Protein AF-A0A2D9NGF1-F1 (afdb_monomer)

Foldseek 3Di:
DDDPPDDDPCPVVPVVPPPDCPDDDAADALLVLLVVCVVVVLADDPVLSVVSVVDDQVVLDDDDPPPPPRPNPSSDPPPPVPDPDPPDDDQPDPHPSRSRNVVVVVVDDPPDDDDDDPPRGDPD

Mean predicted aligned error: 12.26 Å

Sequence (124 aa):
MASNWDEFDGSDCDLLSLPMCNEYPVLPSEKIVIERLEENGVLIDDNVRDAMLASNRSLALWPLPSGLGIPGLAASALTLPWWKYADERGALLPGHYETVQIMQLLQMENNEKVLLVGPRGNWW

Solvent-accessible surface area (backbone atoms only — not comparable to full-atom values): 8530 Å² total; per-residue (Å²): 136,83,78,92,83,75,83,83,85,54,83,87,56,58,75,84,72,52,78,84,76,89,65,80,94,71,53,52,44,53,67,56,51,53,51,50,34,39,77,69,64,70,46,79,54,66,70,57,50,51,51,55,72,72,49,65,58,60,78,73,48,75,88,66,62,92,90,60,82,58,69,28,47,58,50,37,82,67,77,72,76,84,57,96,45,97,83,60,86,72,78,74,58,73,44,71,66,56,47,50,52,51,54,60,72,61,65,78,58,93,89,66,87,81,86,83,81,80,76,64,64,85,93,120

Secondary structure (DSSP, 8-state):
---S------TT--TTSS----S---PPPHHHHHHHHHHTTS---HHHHHHHHH--GGGGSPPPPTT---TTTTTSS------SSTTS-------HHHHHHHHHHHT--TT---------S---

Structure (mmCIF, N/CA/C/O backbone):
data_AF-A0A2D9NGF1-F1
#
_entry.id   AF-A0A2D9NGF1-F1
#
loop_
_atom_site.group_PDB
_atom_site.id
_atom_site.type_symbol
_atom_site.label_atom_id
_atom_site.label_alt_id
_atom_site.label_comp_id
_atom_site.label_asym_id
_atom_site.label_entity_id
_atom_site.label_seq_id
_atom_site.pdbx_PDB_ins_code
_atom_site.Cartn_x
_atom_site.Cartn_y
_atom_site.Cartn_z
_atom_site.occupancy
_atom_site.B_iso_or_equiv
_atom_site.auth_seq_id
_atom_site.auth_comp_id
_atom_site.auth_asym_id
_atom_site.auth_atom_id
_atom_site.pdbx_PDB_model_num
ATOM 1 N N . MET A 1 1 ? -17.340 1.791 -44.652 1.00 37.38 1 MET A N 1
ATOM 2 C CA . MET A 1 1 ? -17.154 2.740 -43.536 1.00 37.38 1 MET A CA 1
ATOM 3 C C . MET A 1 1 ? -15.750 2.504 -43.013 1.00 37.38 1 MET A C 1
ATOM 5 O O . MET A 1 1 ? -15.534 1.503 -42.346 1.00 37.38 1 MET A O 1
ATOM 9 N N . ALA A 1 2 ? -14.790 3.301 -43.486 1.00 39.34 2 ALA A N 1
ATOM 10 C CA . ALA A 1 2 ? -13.376 3.162 -43.140 1.00 39.34 2 ALA A CA 1
ATOM 11 C C . ALA A 1 2 ? -13.114 3.824 -41.782 1.00 39.34 2 ALA A C 1
ATOM 13 O O . ALA A 1 2 ? -13.726 4.842 -41.457 1.00 39.34 2 ALA A O 1
ATOM 14 N N . SER A 1 3 ? -12.277 3.180 -40.977 1.00 44.91 3 SER A N 1
ATOM 15 C CA . SER A 1 3 ? -11.930 3.585 -39.624 1.00 44.91 3 SER A CA 1
ATOM 16 C C . SER A 1 3 ? -11.116 4.875 -39.629 1.00 44.91 3 SER A C 1
ATOM 18 O O . SER A 1 3 ? -10.122 4.968 -40.337 1.00 44.91 3 SER A O 1
ATOM 20 N N . ASN A 1 4 ? -11.526 5.838 -38.809 1.00 47.94 4 ASN A N 1
ATOM 21 C CA . ASN A 1 4 ? -10.924 7.164 -38.667 1.00 47.94 4 ASN A CA 1
ATOM 22 C C . ASN A 1 4 ? -9.619 7.113 -37.835 1.00 47.94 4 ASN A C 1
ATOM 24 O O . ASN A 1 4 ? -9.516 7.775 -36.806 1.00 47.94 4 ASN A O 1
ATOM 28 N N . TRP A 1 5 ? -8.678 6.249 -38.230 1.00 53.03 5 TRP A N 1
ATOM 29 C CA . TRP A 1 5 ? -7.372 6.035 -37.581 1.00 53.03 5 TRP A CA 1
ATOM 30 C C . TRP A 1 5 ? -6.179 6.464 -38.455 1.00 53.03 5 TRP A C 1
ATOM 32 O O . TRP A 1 5 ? -5.046 6.118 -38.146 1.00 53.03 5 TRP A O 1
ATOM 42 N N . ASP A 1 6 ? -6.426 7.248 -39.500 1.00 49.34 6 ASP A N 1
ATOM 43 C CA . ASP A 1 6 ? -5.411 7.904 -40.332 1.00 49.34 6 ASP A CA 1
ATOM 44 C C . ASP A 1 6 ? -5.659 9.420 -40.145 1.00 49.34 6 ASP A C 1
ATOM 46 O O . ASP A 1 6 ? -6.804 9.850 -40.246 1.00 49.34 6 ASP A O 1
ATOM 50 N N . GLU A 1 7 ? -4.743 10.323 -39.794 1.00 53.75 7 GLU A N 1
ATOM 51 C CA . GLU A 1 7 ? -3.290 10.384 -39.913 1.00 53.75 7 GLU A CA 1
ATOM 52 C C . GLU A 1 7 ? -2.770 11.278 -38.767 1.00 53.75 7 GLU A C 1
ATOM 54 O O . GLU A 1 7 ? -3.211 12.416 -38.605 1.00 53.75 7 GLU A O 1
ATOM 59 N N . PHE A 1 8 ? -1.827 10.789 -37.966 1.00 49.38 8 PHE A N 1
ATOM 60 C CA . PHE A 1 8 ? -0.929 11.656 -37.199 1.00 49.38 8 PHE A CA 1
ATOM 61 C C . PHE A 1 8 ? 0.471 11.274 -37.674 1.00 49.38 8 PHE A C 1
ATOM 63 O O . PHE A 1 8 ? 1.054 10.307 -37.188 1.00 49.38 8 PHE A O 1
ATOM 70 N N . ASP A 1 9 ? 0.960 11.945 -38.717 1.00 56.78 9 ASP A N 1
ATOM 71 C CA . ASP A 1 9 ? 2.221 11.604 -39.397 1.00 56.78 9 ASP A CA 1
ATOM 72 C C . ASP A 1 9 ? 3.473 11.943 -38.564 1.00 56.78 9 ASP A C 1
ATOM 74 O O . ASP A 1 9 ? 4.597 11.637 -38.959 1.00 56.78 9 ASP A O 1
ATOM 78 N N . GLY A 1 10 ? 3.277 12.566 -37.398 1.00 57.19 10 GLY A N 1
ATOM 79 C CA . GLY A 1 10 ? 4.345 12.974 -36.499 1.00 57.19 10 GLY A CA 1
ATOM 80 C C . GLY A 1 10 ? 5.244 14.074 -37.067 1.00 57.19 10 GLY A C 1
ATOM 81 O O . GLY A 1 10 ? 6.259 14.366 -36.438 1.00 57.19 10 GLY A O 1
ATOM 82 N N . SER A 1 11 ? 4.901 14.706 -38.199 1.00 62.03 11 SER A N 1
ATOM 83 C CA . SER A 1 11 ? 5.734 15.729 -38.849 1.00 62.03 11 SER A CA 1
ATOM 84 C C . SER A 1 11 ? 5.884 16.997 -38.010 1.00 62.03 11 SER A C 1
ATOM 86 O O . SER A 1 11 ? 6.895 17.683 -38.118 1.00 62.03 11 SER A O 1
ATOM 88 N N . ASP A 1 12 ? 4.901 17.283 -37.154 1.00 60.12 12 ASP A N 1
ATOM 89 C CA . ASP A 1 12 ? 4.923 18.396 -36.194 1.00 60.12 12 ASP A CA 1
ATOM 90 C C . ASP A 1 12 ? 5.612 18.033 -34.866 1.00 60.12 12 ASP A C 1
ATOM 92 O O . ASP A 1 12 ? 5.763 18.875 -33.979 1.00 60.12 12 ASP A O 1
ATOM 96 N N . CYS A 1 13 ? 6.040 16.779 -34.699 1.00 65.44 13 CYS A N 1
ATOM 97 C CA . CYS A 1 13 ? 6.749 16.328 -33.512 1.00 65.44 13 CYS A CA 1
ATOM 98 C C . CYS A 1 13 ? 8.255 16.418 -33.773 1.00 65.44 13 CYS A C 1
ATOM 100 O O . CYS A 1 13 ? 8.887 15.458 -34.215 1.00 65.44 13 CYS A O 1
ATOM 102 N N . ASP A 1 14 ? 8.841 17.590 -33.518 1.00 72.06 14 ASP A N 1
ATOM 103 C CA . ASP A 1 14 ? 10.292 17.755 -33.577 1.00 72.06 14 ASP A CA 1
ATOM 104 C C . ASP A 1 14 ? 10.941 16.927 -32.455 1.00 72.06 14 ASP A C 1
ATOM 106 O O . ASP A 1 14 ? 11.089 17.376 -31.318 1.00 72.06 14 ASP A O 1
ATOM 110 N N . LEU A 1 15 ? 11.312 15.684 -32.766 1.00 63.72 15 LEU A N 1
ATOM 111 C CA . LEU A 1 15 ? 11.939 14.751 -31.827 1.00 63.72 15 LEU A CA 1
ATOM 112 C C . LEU A 1 15 ? 13.265 15.287 -31.257 1.00 63.72 15 LEU A C 1
ATOM 114 O O . LEU A 1 15 ? 13.701 14.819 -30.207 1.00 63.72 15 LEU A O 1
ATOM 118 N N . LEU A 1 16 ? 13.893 16.270 -31.915 1.00 69.75 16 LEU A N 1
ATOM 119 C CA . LEU A 1 16 ? 15.099 16.951 -31.430 1.00 69.75 16 LEU A CA 1
ATOM 120 C C . LEU A 1 16 ? 14.781 18.058 -30.414 1.00 69.75 16 LEU A C 1
ATOM 122 O O . LEU A 1 16 ? 15.670 18.481 -29.677 1.00 69.75 16 LEU A O 1
ATOM 126 N N . SER A 1 17 ? 13.525 18.504 -30.353 1.00 74.12 17 SER A N 1
ATOM 127 C CA . SER A 1 17 ? 13.013 19.436 -29.342 1.00 74.12 17 SER A CA 1
ATOM 128 C C . SER A 1 17 ? 12.540 18.739 -28.062 1.00 74.12 17 SER A C 1
ATOM 130 O O . SER A 1 17 ? 12.214 19.409 -27.077 1.00 74.12 17 SER A O 1
ATOM 132 N N . LEU A 1 18 ? 12.518 17.398 -28.047 1.00 72.00 18 LEU A N 1
ATOM 133 C CA . LEU A 1 18 ? 12.201 16.648 -26.839 1.00 72.00 18 LEU A CA 1
ATOM 134 C C . LEU A 1 18 ? 13.238 16.965 -25.752 1.00 72.00 18 LEU A C 1
ATOM 136 O O . LEU A 1 18 ? 14.442 16.969 -26.026 1.00 72.00 18 LEU A O 1
ATOM 140 N N . PRO A 1 19 ? 12.802 17.219 -24.507 1.00 72.50 19 PRO A N 1
ATOM 141 C CA . PRO A 1 19 ? 13.729 17.434 -23.413 1.00 72.50 19 PRO A CA 1
ATOM 142 C C . PRO A 1 19 ? 14.643 16.216 -23.283 1.00 72.50 19 PRO A C 1
ATOM 144 O O . PRO A 1 19 ? 14.180 15.074 -23.251 1.00 72.50 19 PRO A O 1
ATOM 147 N N . MET A 1 20 ? 15.949 16.474 -23.198 1.00 70.19 20 MET A N 1
ATOM 148 C CA . MET A 1 20 ? 16.940 15.442 -22.912 1.00 70.19 20 MET A CA 1
ATOM 149 C C . MET A 1 20 ? 16.563 14.767 -21.593 1.00 70.19 20 MET A C 1
ATOM 151 O O . MET A 1 20 ? 16.655 15.365 -20.518 1.00 70.19 20 MET A O 1
ATOM 155 N N . CYS A 1 21 ? 16.082 13.530 -21.687 1.00 62.47 21 CYS A N 1
ATOM 156 C CA . CYS A 1 21 ? 15.692 12.748 -20.528 1.00 62.47 21 CYS A CA 1
ATOM 157 C C . CYS A 1 21 ? 16.973 12.260 -19.840 1.00 62.47 21 CYS A C 1
ATOM 159 O O . CYS A 1 21 ? 17.562 11.255 -20.229 1.00 62.47 21 CYS A O 1
ATOM 161 N N . ASN A 1 22 ? 17.445 13.029 -18.859 1.00 65.81 22 ASN A N 1
ATOM 162 C CA . ASN A 1 22 ? 18.661 12.717 -18.102 1.00 65.81 22 ASN A CA 1
ATOM 163 C C . ASN A 1 22 ? 18.428 11.654 -17.016 1.00 65.81 22 ASN A C 1
ATOM 165 O O . ASN A 1 22 ? 19.385 11.185 -16.403 1.00 65.81 22 ASN A O 1
ATOM 169 N N . GLU A 1 23 ? 17.172 11.277 -16.775 1.00 69.69 23 GLU A N 1
ATOM 170 C CA . GLU A 1 23 ? 16.774 10.339 -15.732 1.00 69.69 23 GLU A CA 1
ATOM 171 C C . GLU A 1 23 ? 15.830 9.284 -16.303 1.00 69.69 23 GLU A C 1
ATOM 173 O O . GLU A 1 23 ? 14.862 9.593 -16.994 1.00 69.69 23 GLU A O 1
ATOM 178 N N . TYR A 1 24 ? 16.110 8.018 -16.003 1.00 69.94 24 TYR A N 1
ATOM 179 C CA . TYR A 1 24 ? 15.228 6.924 -16.387 1.00 69.94 24 TYR A CA 1
ATOM 180 C C . TYR A 1 24 ? 13.985 6.922 -15.489 1.00 69.94 24 TYR A C 1
ATOM 182 O O . TYR A 1 24 ? 14.121 7.095 -14.276 1.00 69.94 24 TYR A O 1
ATOM 190 N N . PRO A 1 25 ? 12.780 6.684 -16.036 1.00 71.12 25 PRO A N 1
ATOM 191 C CA . PRO A 1 25 ? 11.582 6.565 -15.218 1.00 71.12 25 PRO A CA 1
ATOM 192 C C . PRO A 1 25 ? 11.721 5.375 -14.258 1.00 71.12 25 PRO A C 1
ATOM 194 O O . PRO A 1 25 ? 11.967 4.245 -14.682 1.00 71.12 25 PRO A O 1
ATOM 197 N N . VAL A 1 26 ? 11.555 5.632 -12.959 1.00 81.94 26 VAL A N 1
ATOM 198 C CA . VAL A 1 26 ? 11.586 4.611 -11.900 1.00 81.94 26 VAL A CA 1
ATOM 199 C C . VAL A 1 26 ? 10.171 4.396 -11.368 1.00 81.94 26 VAL A C 1
ATOM 201 O O . VAL A 1 26 ? 9.357 5.322 -11.342 1.00 81.94 26 VAL A O 1
ATOM 204 N N . LEU A 1 27 ? 9.864 3.171 -10.934 1.00 85.69 27 LEU A N 1
ATOM 205 C CA . LEU A 1 27 ? 8.607 2.903 -10.241 1.00 85.69 27 LEU A CA 1
ATOM 206 C C . LEU A 1 27 ? 8.546 3.700 -8.930 1.00 85.69 27 LEU A C 1
ATOM 208 O O . LEU A 1 27 ? 9.572 3.881 -8.268 1.00 85.69 27 LEU A O 1
ATOM 212 N N . PRO A 1 28 ? 7.353 4.179 -8.539 1.00 87.31 28 PRO A N 1
ATOM 213 C CA . PRO A 1 28 ? 7.206 4.950 -7.317 1.00 87.31 28 PRO A CA 1
ATOM 214 C C . PRO A 1 28 ? 7.570 4.103 -6.095 1.00 87.31 28 PRO A C 1
ATOM 216 O O . PRO A 1 28 ? 7.382 2.886 -6.078 1.00 87.31 28 PRO A O 1
ATOM 219 N N . SER A 1 29 ? 8.071 4.760 -5.051 1.00 87.75 29 SER A N 1
ATOM 220 C CA . SER A 1 29 ? 8.223 4.134 -3.740 1.00 87.75 29 SER A CA 1
ATOM 221 C C . SER A 1 29 ? 6.859 3.930 -3.074 1.00 87.75 29 SER A C 1
ATOM 223 O O . SER A 1 29 ? 5.876 4.576 -3.435 1.00 87.75 29 SER A O 1
ATOM 225 N N . GLU A 1 30 ? 6.804 3.057 -2.067 1.00 88.12 30 GLU A N 1
ATOM 226 C CA . GLU A 1 30 ? 5.587 2.793 -1.282 1.00 88.12 30 GLU A CA 1
ATOM 227 C C . GLU A 1 30 ? 5.039 4.079 -0.653 1.00 88.12 30 GLU A C 1
ATOM 229 O O . GLU A 1 30 ? 3.854 4.374 -0.780 1.00 88.12 30 GLU A O 1
ATOM 234 N N . LYS A 1 31 ? 5.933 4.919 -0.119 1.00 91.38 31 LYS A N 1
ATOM 235 C CA . LYS A 1 31 ? 5.602 6.256 0.380 1.00 91.38 31 LYS A CA 1
ATOM 236 C C . LYS A 1 31 ? 4.895 7.114 -0.676 1.00 91.38 31 LYS A C 1
ATOM 238 O O . LYS A 1 31 ? 3.817 7.620 -0.402 1.00 91.38 31 LYS A O 1
ATOM 243 N N . ILE A 1 32 ? 5.456 7.216 -1.885 1.00 92.25 32 ILE A N 1
ATOM 244 C CA . ILE A 1 32 ? 4.862 8.011 -2.975 1.00 92.25 32 ILE A CA 1
ATOM 245 C C . ILE A 1 32 ? 3.486 7.460 -3.370 1.00 92.25 32 ILE A C 1
ATOM 247 O O . ILE A 1 32 ? 2.579 8.222 -3.693 1.00 92.25 32 ILE A O 1
ATOM 251 N N . VAL A 1 33 ? 3.316 6.135 -3.382 1.00 91.56 33 VAL A N 1
ATOM 252 C CA . VAL A 1 33 ? 2.019 5.517 -3.687 1.00 91.56 33 VAL A CA 1
ATOM 253 C C . VAL A 1 33 ? 0.983 5.881 -2.624 1.00 91.56 33 VAL A C 1
ATOM 255 O O . VAL A 1 33 ? -0.126 6.262 -2.985 1.00 91.56 33 VAL A O 1
ATOM 258 N N . ILE A 1 34 ? 1.339 5.805 -1.342 1.00 93.31 34 ILE A N 1
ATOM 259 C CA . ILE A 1 34 ? 0.444 6.141 -0.227 1.00 93.31 34 ILE A CA 1
ATOM 260 C C . ILE A 1 34 ? 0.088 7.633 -0.237 1.00 93.31 34 ILE A C 1
ATOM 262 O O . ILE A 1 34 ? -1.093 7.960 -0.168 1.00 93.31 34 ILE A O 1
ATOM 266 N N . GLU A 1 35 ? 1.074 8.518 -0.420 1.00 94.44 35 GLU A N 1
ATOM 267 C CA . GLU A 1 35 ? 0.864 9.971 -0.548 1.00 94.44 35 GLU A CA 1
ATOM 268 C C . GLU A 1 35 ? -0.116 10.287 -1.683 1.00 94.44 35 GLU A C 1
ATOM 270 O O . GLU A 1 35 ? -1.072 11.031 -1.498 1.00 94.44 35 GLU A O 1
ATOM 275 N N . ARG A 1 36 ? 0.032 9.640 -2.844 1.00 94.44 36 ARG A N 1
ATOM 276 C CA . ARG A 1 36 ? -0.911 9.813 -3.957 1.00 94.44 36 ARG A CA 1
ATOM 277 C C . ARG A 1 36 ? -2.317 9.325 -3.620 1.00 94.44 36 ARG A C 1
ATOM 279 O O . ARG A 1 36 ? -3.282 9.911 -4.102 1.00 94.44 36 ARG A O 1
ATOM 286 N N . LEU A 1 37 ? -2.472 8.244 -2.857 1.00 94.56 37 LEU A N 1
ATOM 287 C CA . LEU A 1 37 ? -3.802 7.777 -2.447 1.00 94.56 37 LEU A CA 1
ATOM 288 C C . LEU A 1 37 ? -4.478 8.788 -1.512 1.00 94.56 37 LEU A C 1
ATOM 290 O O . LEU A 1 37 ? -5.684 8.999 -1.634 1.00 94.56 37 LEU A O 1
ATOM 294 N N . GLU A 1 38 ? -3.710 9.426 -0.632 1.00 95.88 38 GLU A N 1
ATOM 295 C CA . GLU A 1 38 ? -4.178 10.505 0.246 1.00 95.88 38 GLU A CA 1
ATOM 296 C C . GLU A 1 38 ? -4.560 11.753 -0.565 1.00 95.88 38 GLU A C 1
ATOM 298 O O . GLU A 1 38 ? -5.693 12.224 -0.482 1.00 95.88 38 GLU A O 1
ATOM 303 N N . GLU A 1 39 ? -3.676 12.222 -1.450 1.00 96.19 39 GLU A N 1
ATOM 304 C CA . GLU A 1 39 ? -3.908 13.387 -2.321 1.00 96.19 39 GLU A CA 1
ATOM 305 C C . GLU A 1 39 ? -5.146 13.237 -3.218 1.00 96.19 39 GLU A C 1
ATOM 307 O O . GLU A 1 39 ? -5.850 14.211 -3.484 1.00 96.19 39 GLU A O 1
ATOM 312 N N . ASN A 1 40 ? -5.435 12.017 -3.682 1.00 95.25 40 ASN A N 1
ATOM 313 C CA . ASN A 1 40 ? -6.609 11.725 -4.511 1.00 95.25 40 ASN A CA 1
ATOM 314 C C . ASN A 1 40 ? -7.889 11.460 -3.694 1.00 95.25 40 ASN A C 1
ATOM 316 O O . ASN A 1 40 ? -8.922 11.127 -4.277 1.00 95.25 40 ASN A O 1
ATOM 320 N N . GLY A 1 41 ? -7.842 11.572 -2.363 1.00 94.44 41 GLY A N 1
ATOM 321 C CA . GLY A 1 41 ? -8.987 11.337 -1.478 1.00 94.44 41 GLY A CA 1
ATOM 322 C C . GLY A 1 41 ? -9.424 9.872 -1.389 1.00 94.44 41 GLY A C 1
ATOM 323 O O . GLY A 1 41 ? -10.540 9.585 -0.963 1.00 94.44 41 GLY A O 1
ATOM 324 N N . VAL A 1 42 ? -8.570 8.936 -1.811 1.00 94.62 42 VAL A N 1
ATOM 325 C CA . VAL A 1 42 ? -8.814 7.489 -1.702 1.00 94.62 42 VAL A CA 1
ATOM 326 C C . VAL A 1 42 ? -8.505 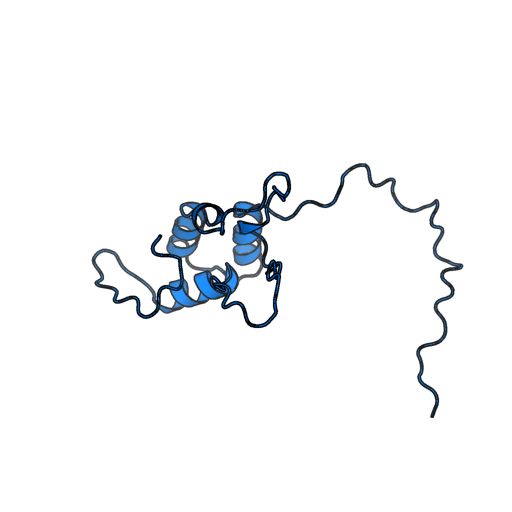7.001 -0.287 1.00 94.62 42 VAL A C 1
ATOM 328 O O . VAL A 1 42 ? -9.228 6.159 0.252 1.00 94.62 42 VAL A O 1
ATOM 331 N N . LEU A 1 43 ? -7.427 7.528 0.293 1.00 95.44 43 LEU A N 1
ATOM 332 C CA . LEU A 1 43 ? -7.001 7.309 1.669 1.00 95.44 43 LEU A CA 1
ATOM 333 C C . LEU A 1 43 ? -7.360 8.549 2.497 1.00 95.44 43 LEU A C 1
ATOM 335 O O . LEU A 1 43 ? -6.897 9.644 2.206 1.00 95.44 43 LEU A O 1
ATOM 339 N N . ILE A 1 44 ? -8.219 8.366 3.490 1.00 95.38 44 ILE A N 1
ATOM 340 C CA . ILE A 1 44 ? -8.818 9.418 4.317 1.0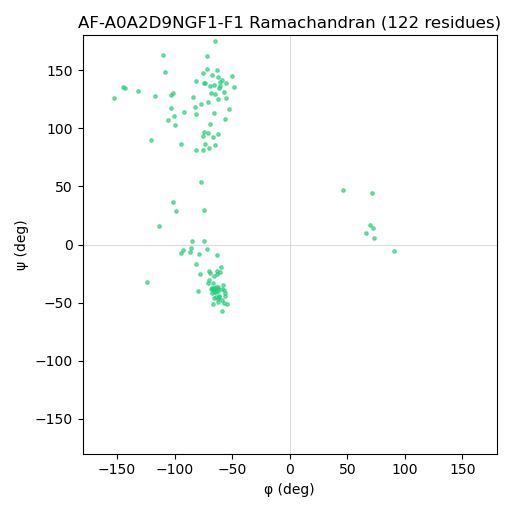0 95.38 44 ILE A CA 1
ATOM 341 C C . ILE A 1 44 ? -8.537 9.153 5.803 1.00 95.38 44 ILE A C 1
ATOM 343 O O . ILE A 1 44 ? -8.410 10.092 6.580 1.00 95.38 44 ILE A O 1
ATOM 347 N N . ASP A 1 45 ? -8.455 7.884 6.210 1.00 94.44 45 ASP A N 1
ATOM 348 C CA . ASP A 1 45 ? -8.223 7.512 7.607 1.00 94.44 45 ASP A CA 1
ATOM 349 C C . ASP A 1 45 ? -6.727 7.575 7.964 1.00 94.44 45 ASP A C 1
ATOM 351 O O . ASP A 1 45 ? -5.912 6.823 7.418 1.00 94.44 45 ASP A O 1
ATOM 355 N N . ASP A 1 46 ? -6.382 8.449 8.915 1.00 93.62 46 ASP A N 1
ATOM 356 C CA . ASP A 1 46 ? -5.016 8.646 9.412 1.00 93.62 46 ASP A CA 1
ATOM 357 C C . ASP A 1 46 ? -4.401 7.365 9.998 1.00 93.62 46 ASP A C 1
ATOM 359 O O . ASP A 1 46 ? -3.222 7.089 9.774 1.00 93.62 46 ASP A O 1
ATOM 363 N N . ASN A 1 47 ? -5.184 6.544 10.706 1.00 92.50 47 ASN A N 1
ATOM 364 C CA . ASN A 1 47 ? -4.689 5.295 11.288 1.00 92.50 47 ASN A CA 1
ATOM 365 C C . ASN A 1 47 ? -4.361 4.283 10.191 1.00 92.50 47 ASN A C 1
ATOM 367 O O . ASN A 1 47 ? -3.363 3.564 10.279 1.00 92.50 47 ASN A O 1
ATOM 371 N N . VAL A 1 48 ? -5.184 4.233 9.138 1.00 93.12 48 VAL A N 1
ATOM 372 C CA . VAL A 1 48 ? -4.909 3.387 7.971 1.00 93.12 48 VAL A CA 1
ATOM 373 C C . VAL A 1 48 ? -3.680 3.902 7.229 1.00 93.12 48 VAL A C 1
ATOM 375 O O . VAL A 1 48 ? -2.828 3.093 6.865 1.00 93.12 48 VAL A O 1
ATOM 378 N N . ARG A 1 49 ? -3.522 5.220 7.052 1.00 94.31 49 ARG A N 1
ATOM 379 C CA . ARG A 1 49 ? -2.318 5.806 6.439 1.00 94.31 49 ARG A CA 1
ATOM 380 C C . ARG A 1 49 ? -1.065 5.408 7.206 1.00 94.31 49 ARG A C 1
ATOM 382 O O . ARG A 1 49 ? -0.111 4.914 6.604 1.00 94.31 49 ARG A O 1
ATOM 389 N N . ASP A 1 50 ? -1.078 5.582 8.519 1.00 93.50 50 ASP A N 1
ATOM 390 C CA . ASP A 1 50 ? 0.075 5.301 9.366 1.00 93.50 50 ASP A CA 1
ATOM 391 C C . ASP A 1 50 ? 0.406 3.801 9.374 1.00 93.50 50 ASP A C 1
ATOM 393 O O . ASP A 1 50 ? 1.576 3.424 9.273 1.00 93.50 50 ASP A O 1
ATOM 397 N N . ALA A 1 51 ? -0.608 2.929 9.387 1.00 91.12 51 ALA A N 1
ATOM 398 C CA . ALA A 1 51 ? -0.422 1.485 9.256 1.00 91.12 51 ALA A CA 1
ATOM 399 C C . ALA A 1 51 ? 0.172 1.089 7.893 1.00 91.12 51 ALA A C 1
ATOM 401 O O . ALA A 1 51 ? 1.060 0.237 7.832 1.00 91.12 51 ALA A O 1
ATOM 402 N N . MET A 1 52 ? -0.276 1.721 6.805 1.00 89.75 52 MET A N 1
ATOM 403 C CA . MET A 1 52 ? 0.266 1.487 5.464 1.00 89.75 52 MET A CA 1
ATOM 404 C C . MET A 1 52 ? 1.723 1.947 5.360 1.00 89.75 52 MET A C 1
ATOM 406 O O . MET A 1 52 ? 2.529 1.229 4.784 1.00 89.75 52 MET A O 1
ATOM 410 N N . LEU A 1 53 ? 2.088 3.092 5.947 1.00 91.44 53 LEU A N 1
ATOM 411 C CA . LEU A 1 53 ? 3.472 3.592 5.960 1.00 91.44 53 LEU A CA 1
ATOM 412 C C . LEU A 1 53 ? 4.401 2.755 6.850 1.00 91.44 53 LEU A C 1
ATOM 414 O O . LEU A 1 53 ? 5.600 2.667 6.580 1.00 91.44 53 LEU A O 1
ATOM 418 N N . ALA A 1 54 ? 3.868 2.162 7.919 1.00 89.75 54 ALA A N 1
ATOM 419 C CA . ALA A 1 54 ? 4.617 1.278 8.808 1.00 89.75 54 ALA A CA 1
ATOM 420 C C . ALA A 1 54 ? 4.814 -0.133 8.224 1.00 89.75 54 ALA A C 1
ATOM 422 O O . ALA A 1 54 ? 5.760 -0.834 8.593 1.00 89.75 54 ALA A O 1
ATOM 423 N N . SER A 1 55 ? 3.930 -0.559 7.323 1.00 84.06 55 SER A N 1
ATOM 424 C CA . SER A 1 55 ? 4.015 -1.840 6.632 1.00 84.06 55 SER A CA 1
ATOM 425 C C . SER A 1 55 ? 4.928 -1.721 5.414 1.00 84.06 55 SER A C 1
ATOM 427 O O . SER A 1 55 ? 4.724 -0.868 4.565 1.00 84.06 55 SER A O 1
ATOM 429 N N . ASN A 1 56 ? 5.931 -2.594 5.303 1.00 80.62 56 ASN A N 1
ATOM 430 C CA . ASN A 1 56 ? 6.762 -2.676 4.103 1.00 80.62 56 ASN A CA 1
ATOM 431 C C . ASN A 1 56 ? 6.287 -3.839 3.237 1.00 80.62 56 ASN A C 1
ATOM 433 O O . ASN A 1 56 ? 6.612 -5.004 3.506 1.00 80.62 56 ASN A O 1
ATOM 437 N N . ARG A 1 57 ? 5.561 -3.540 2.160 1.00 77.69 57 ARG A N 1
ATOM 438 C CA . ARG A 1 57 ? 5.046 -4.563 1.242 1.00 77.69 57 ARG A CA 1
ATOM 439 C C . ARG A 1 57 ? 6.143 -5.350 0.530 1.00 77.69 57 ARG A C 1
ATOM 441 O O . ARG A 1 57 ? 5.905 -6.484 0.117 1.00 77.69 57 ARG A O 1
ATOM 448 N N . SER A 1 58 ? 7.355 -4.810 0.415 1.00 75.00 58 SER A N 1
ATOM 449 C CA . SER A 1 58 ? 8.485 -5.512 -0.213 1.00 75.00 58 SER A CA 1
ATOM 450 C C . SER A 1 58 ? 8.847 -6.810 0.505 1.00 75.00 58 SER A C 1
ATOM 452 O O . SER A 1 58 ? 9.384 -7.714 -0.127 1.00 75.00 58 SER A O 1
ATOM 454 N N . LEU A 1 59 ? 8.507 -6.938 1.792 1.00 75.50 59 LEU A N 1
ATOM 455 C CA . LEU A 1 59 ? 8.680 -8.176 2.559 1.00 75.50 59 LEU A CA 1
ATOM 456 C C . LEU A 1 59 ? 7.729 -9.295 2.115 1.00 75.50 59 LEU A C 1
ATOM 458 O O . LEU A 1 59 ? 8.032 -10.467 2.311 1.00 75.50 59 LEU A O 1
ATOM 462 N N . ALA A 1 60 ? 6.587 -8.941 1.524 1.00 72.00 60 ALA A N 1
ATOM 463 C CA . ALA A 1 60 ? 5.609 -9.889 1.000 1.00 72.00 60 ALA A CA 1
ATOM 464 C C . ALA A 1 60 ? 5.831 -10.208 -0.490 1.00 72.00 60 ALA A C 1
ATOM 466 O O . ALA A 1 60 ? 5.130 -11.054 -1.050 1.00 72.00 60 ALA A O 1
ATOM 467 N N . LEU A 1 61 ? 6.783 -9.536 -1.150 1.00 72.19 61 LEU A N 1
ATOM 468 C CA . LEU A 1 61 ? 7.105 -9.797 -2.547 1.00 72.19 61 LEU A CA 1
ATOM 469 C C . LEU A 1 61 ? 7.767 -11.174 -2.682 1.00 72.19 61 LEU A C 1
ATOM 471 O O . LEU A 1 61 ? 8.656 -11.532 -1.912 1.00 72.19 61 LEU A O 1
ATOM 475 N N . TRP A 1 62 ? 7.357 -11.937 -3.696 1.00 70.06 62 TRP A N 1
ATOM 476 C CA . TRP A 1 62 ? 8.027 -13.191 -4.027 1.00 70.06 62 TRP A CA 1
ATOM 477 C C . TRP A 1 62 ? 9.510 -12.938 -4.358 1.00 70.06 62 TRP A C 1
ATOM 479 O O . TRP A 1 62 ? 9.803 -11.938 -5.025 1.00 70.06 62 TRP A O 1
ATOM 489 N N . PRO A 1 63 ? 10.445 -13.820 -3.949 1.00 71.81 63 PRO A N 1
ATOM 490 C CA . PRO A 1 63 ? 11.855 -13.674 -4.285 1.00 71.81 63 PRO A CA 1
ATOM 491 C C . PRO A 1 63 ? 12.043 -13.502 -5.793 1.00 71.81 63 PRO A C 1
ATOM 493 O O . PRO A 1 63 ? 11.709 -14.385 -6.587 1.00 71.81 63 PRO A O 1
ATOM 496 N N . LEU A 1 64 ? 12.563 -12.344 -6.194 1.00 71.06 64 LEU A N 1
ATOM 497 C CA . LEU A 1 64 ? 12.842 -12.072 -7.597 1.00 71.06 64 LEU A CA 1
ATOM 498 C C . LEU A 1 64 ? 14.102 -12.835 -8.035 1.00 71.06 64 LEU A C 1
ATOM 500 O O . LEU A 1 64 ? 15.033 -12.990 -7.238 1.00 71.06 64 LEU A O 1
ATOM 504 N N . PRO A 1 65 ? 14.177 -13.276 -9.304 1.00 71.31 65 PRO A N 1
ATOM 505 C CA . PRO A 1 65 ? 15.408 -13.795 -9.882 1.00 71.31 65 PRO A CA 1
ATOM 506 C C . PRO A 1 65 ? 16.597 -12.849 -9.667 1.00 71.31 65 PRO A C 1
ATOM 508 O O . PRO A 1 65 ? 16.465 -11.622 -9.714 1.00 71.31 65 PRO A O 1
ATOM 511 N N . SER A 1 66 ? 17.785 -13.421 -9.473 1.00 63.16 66 SER A N 1
ATOM 512 C CA . SER A 1 66 ? 19.023 -12.655 -9.310 1.00 63.16 66 SER A CA 1
ATOM 513 C C . SER A 1 66 ? 19.249 -11.710 -10.496 1.00 63.16 66 SER A C 1
ATOM 515 O O . SER A 1 66 ? 19.261 -12.156 -11.642 1.00 63.16 66 SER A O 1
ATOM 517 N N . GLY A 1 67 ? 19.453 -10.420 -10.218 1.00 67.06 67 GLY A N 1
ATOM 518 C CA . GLY A 1 67 ? 19.656 -9.385 -11.242 1.00 67.06 67 GLY A CA 1
ATOM 519 C C . GLY A 1 67 ? 18.376 -8.696 -11.729 1.00 67.06 67 GLY A C 1
ATOM 520 O O . GLY A 1 67 ? 18.469 -7.708 -12.448 1.00 67.06 67 GLY A O 1
ATOM 521 N N . LEU A 1 68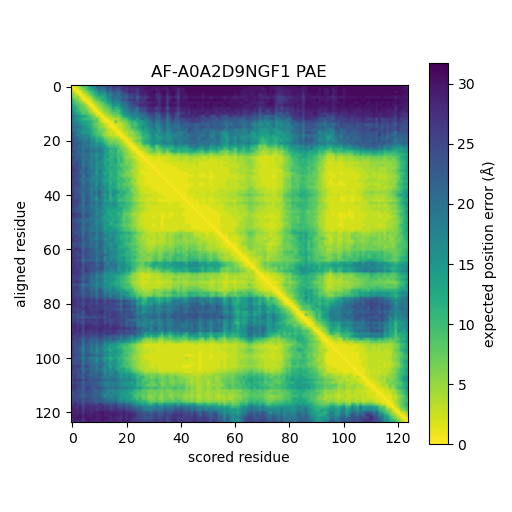 ? 17.196 -9.148 -11.293 1.00 71.00 68 LEU A N 1
ATOM 522 C CA . LEU A 1 68 ? 15.892 -8.555 -11.618 1.00 71.00 68 LEU A CA 1
ATOM 523 C C . LEU A 1 68 ? 15.366 -7.645 -10.497 1.00 71.00 68 LEU A C 1
ATOM 525 O O . LEU A 1 68 ? 14.162 -7.521 -10.288 1.00 71.00 68 LEU A O 1
ATOM 529 N N . GLY A 1 69 ? 16.270 -7.038 -9.727 1.00 71.19 69 GLY A N 1
ATOM 530 C CA . GLY A 1 69 ? 15.913 -6.099 -8.667 1.00 71.19 69 GLY A CA 1
ATOM 531 C C . GLY A 1 69 ? 15.382 -4.803 -9.266 1.00 71.19 69 GLY A C 1
ATOM 532 O O . GLY A 1 69 ? 16.145 -3.859 -9.433 1.00 71.19 69 GLY A O 1
ATOM 533 N N . ILE A 1 70 ? 14.095 -4.768 -9.615 1.00 77.62 70 ILE A N 1
ATOM 534 C CA . ILE A 1 70 ? 13.421 -3.566 -10.110 1.00 77.62 70 ILE A CA 1
ATOM 535 C C . ILE A 1 70 ? 13.036 -2.711 -8.889 1.00 77.62 70 ILE A C 1
ATOM 537 O O . ILE A 1 70 ? 12.184 -3.135 -8.098 1.00 77.62 70 ILE A O 1
ATOM 541 N N . PRO A 1 71 ? 13.641 -1.523 -8.696 1.00 78.88 71 PRO A N 1
ATOM 542 C CA . PRO A 1 71 ? 13.297 -0.648 -7.579 1.00 78.88 71 PRO A CA 1
ATOM 543 C C . PRO A 1 71 ? 11.823 -0.245 -7.644 1.00 78.88 71 PRO A C 1
ATOM 545 O O . PRO A 1 71 ? 11.301 0.005 -8.726 1.00 78.88 71 PRO A O 1
ATOM 548 N N . GLY A 1 72 ? 11.147 -0.197 -6.494 1.00 79.25 72 GLY A N 1
ATOM 549 C CA . GLY A 1 72 ? 9.733 0.191 -6.417 1.00 79.25 72 GLY A CA 1
ATOM 550 C C . GLY A 1 72 ? 8.744 -0.857 -6.945 1.00 79.25 72 GLY A C 1
ATOM 551 O O . GLY A 1 72 ? 7.544 -0.597 -6.969 1.00 79.25 72 GLY A O 1
ATOM 552 N N . LEU A 1 73 ? 9.195 -2.060 -7.327 1.00 79.81 73 LEU A N 1
ATOM 553 C CA . LEU A 1 73 ? 8.301 -3.089 -7.868 1.00 79.81 73 LEU A CA 1
ATOM 554 C C . LEU A 1 73 ? 7.217 -3.521 -6.876 1.00 79.81 73 LEU A C 1
ATOM 556 O O . LEU A 1 73 ? 6.054 -3.610 -7.252 1.00 79.81 73 LEU A O 1
ATOM 560 N N . ALA A 1 74 ? 7.576 -3.738 -5.608 1.00 76.38 74 ALA A N 1
ATOM 561 C CA . ALA A 1 74 ? 6.608 -4.116 -4.578 1.00 76.38 74 ALA A CA 1
ATOM 562 C C . ALA A 1 74 ? 5.539 -3.036 -4.343 1.00 76.38 74 ALA A C 1
ATOM 564 O O . ALA A 1 74 ? 4.377 -3.361 -4.102 1.00 76.38 74 ALA A O 1
ATOM 565 N N . ALA A 1 75 ? 5.945 -1.766 -4.433 1.00 78.31 75 ALA A N 1
ATOM 566 C CA . ALA A 1 75 ? 5.074 -0.605 -4.301 1.00 78.31 75 ALA A CA 1
ATOM 567 C C . ALA A 1 75 ? 4.145 -0.442 -5.515 1.00 78.31 75 ALA A C 1
ATOM 569 O O . ALA A 1 75 ? 3.006 0.015 -5.398 1.00 78.31 75 ALA A O 1
ATOM 570 N N . SER A 1 76 ? 4.630 -0.822 -6.696 1.00 73.44 76 SER A N 1
ATOM 571 C CA . SER A 1 76 ? 3.894 -0.665 -7.938 1.00 73.44 76 SER A CA 1
ATOM 572 C C . SER A 1 76 ? 2.655 -1.563 -7.995 1.00 73.44 76 SER A C 1
ATOM 574 O O . SER A 1 76 ? 2.652 -2.703 -7.536 1.00 73.44 76 SER A O 1
ATOM 576 N N . ALA A 1 77 ? 1.602 -1.060 -8.640 1.00 63.97 77 ALA A N 1
ATOM 577 C CA . ALA A 1 77 ? 0.455 -1.871 -9.044 1.00 63.97 77 ALA A CA 1
ATOM 578 C C . ALA A 1 77 ? 0.772 -2.776 -10.251 1.00 63.97 77 ALA A C 1
ATOM 580 O O . ALA A 1 77 ? -0.116 -3.458 -10.760 1.00 63.97 77 ALA A O 1
ATOM 581 N N . LEU A 1 78 ? 2.023 -2.774 -10.737 1.00 60.97 78 LEU A N 1
ATOM 582 C CA . LEU A 1 78 ? 2.446 -3.660 -11.807 1.00 60.97 78 LEU A CA 1
ATOM 583 C C . LEU A 1 78 ? 2.515 -5.076 -11.247 1.00 60.97 78 LEU A C 1
ATOM 585 O O . LEU A 1 78 ? 3.512 -5.512 -10.673 1.00 60.97 78 LEU A O 1
ATOM 589 N N . THR A 1 79 ? 1.440 -5.819 -11.463 1.00 54.56 79 THR A N 1
ATOM 590 C CA . THR A 1 79 ? 1.476 -7.273 -11.464 1.00 54.56 79 THR A CA 1
ATOM 591 C C . THR A 1 79 ? 2.351 -7.686 -12.639 1.00 54.56 79 THR A C 1
ATOM 593 O O . THR A 1 79 ? 1.845 -7.888 -13.738 1.00 54.56 79 THR A O 1
ATOM 596 N N . LEU A 1 80 ? 3.672 -7.746 -12.461 1.00 51.84 80 LEU A N 1
ATOM 597 C CA . LEU A 1 80 ? 4.508 -8.414 -13.449 1.00 51.84 80 LEU A CA 1
ATOM 598 C C . LEU A 1 80 ? 4.123 -9.896 -13.398 1.00 51.84 80 LEU A C 1
ATOM 600 O O . LEU A 1 80 ? 4.348 -10.533 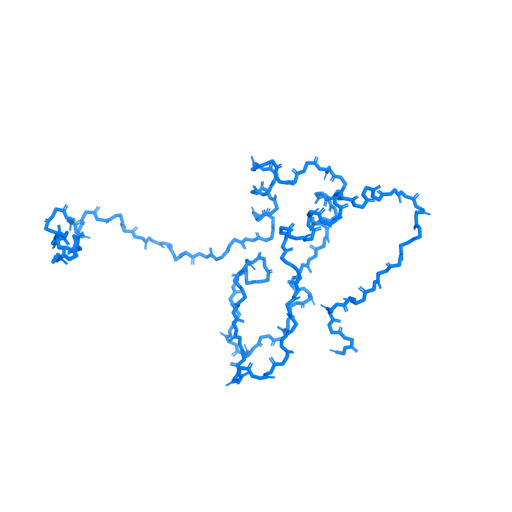-12.363 1.00 51.84 80 LEU A O 1
ATOM 604 N N . PRO A 1 81 ? 3.515 -10.454 -14.460 1.00 50.78 81 PRO A N 1
ATOM 605 C CA . PRO A 1 81 ? 3.204 -11.865 -14.494 1.00 50.78 81 PRO A CA 1
ATOM 606 C C . PRO A 1 81 ? 4.526 -12.580 -14.759 1.00 50.78 81 PRO A C 1
ATOM 608 O O . PRO A 1 81 ? 4.841 -12.931 -15.889 1.00 50.78 81 PRO A O 1
ATOM 611 N N . TRP A 1 82 ? 5.339 -12.792 -13.726 1.00 53.28 82 TRP A N 1
ATOM 612 C CA . TRP A 1 82 ? 6.537 -13.634 -13.825 1.00 53.28 82 TRP A CA 1
ATOM 613 C C . TRP A 1 82 ? 6.182 -15.123 -13.865 1.00 53.28 82 TRP A C 1
ATOM 615 O O . TRP A 1 82 ? 6.953 -15.973 -13.428 1.00 53.28 82 TRP A O 1
ATOM 625 N N . TRP A 1 83 ? 5.013 -15.454 -14.405 1.00 53.09 83 TRP A N 1
ATOM 626 C CA . TRP A 1 83 ? 4.653 -16.825 -14.676 1.00 53.09 83 TRP A CA 1
ATOM 627 C C . TRP A 1 83 ? 5.378 -17.272 -15.924 1.00 53.09 83 TRP A C 1
ATOM 629 O O . TRP A 1 83 ? 5.196 -16.727 -17.013 1.00 53.09 83 TRP A O 1
ATOM 639 N N . LYS A 1 84 ? 6.179 -18.317 -15.766 1.00 47.97 84 LYS A N 1
ATOM 640 C CA . LYS A 1 84 ? 6.701 -19.052 -16.912 1.00 47.97 84 LYS A CA 1
ATOM 641 C C . LYS A 1 84 ? 5.552 -19.698 -17.705 1.00 47.97 84 LYS A C 1
ATOM 643 O O . LYS A 1 84 ? 5.700 -19.905 -18.908 1.00 47.97 84 LYS A O 1
ATOM 648 N N . TYR A 1 85 ? 4.415 -19.963 -17.049 1.00 50.88 85 TYR A N 1
ATOM 649 C CA . TYR A 1 85 ? 3.232 -20.596 -17.629 1.00 50.88 85 TYR A CA 1
ATOM 650 C C . TYR A 1 85 ? 1.923 -20.029 -17.043 1.00 50.88 85 TYR A C 1
ATOM 652 O O . TYR A 1 85 ? 1.797 -19.862 -15.836 1.00 50.88 85 TYR A O 1
ATOM 660 N N . ALA A 1 86 ? 0.933 -19.738 -17.895 1.00 50.00 86 ALA A N 1
ATOM 661 C CA . ALA A 1 86 ? -0.336 -19.087 -17.522 1.00 50.00 86 ALA A CA 1
ATOM 662 C C . ALA A 1 86 ? -1.231 -19.886 -16.543 1.00 50.00 86 ALA A C 1
ATOM 664 O O . ALA A 1 86 ? -2.242 -19.375 -16.066 1.00 50.00 86 ALA A O 1
ATOM 665 N N . ASP A 1 87 ? -0.885 -21.139 -16.269 1.00 56.72 87 ASP A N 1
ATOM 666 C CA . ASP A 1 87 ? -1.534 -22.057 -15.333 1.00 56.72 87 ASP A CA 1
ATOM 667 C C . ASP A 1 87 ? -0.895 -22.060 -13.930 1.00 56.72 87 ASP A C 1
ATOM 669 O O . ASP A 1 87 ? -1.457 -22.645 -12.996 1.00 56.72 87 ASP A O 1
ATOM 673 N N . GLU A 1 88 ? 0.234 -21.372 -13.735 1.00 54.38 88 GLU A N 1
ATOM 674 C CA . GLU A 1 88 ? 0.834 -21.193 -12.415 1.00 54.38 88 GLU A CA 1
ATOM 675 C C . GLU A 1 88 ? -0.004 -20.231 -11.559 1.00 54.38 88 GLU A C 1
ATOM 677 O O . GLU A 1 88 ? -0.267 -19.078 -11.904 1.00 54.38 88 GLU A O 1
ATOM 682 N N . ARG A 1 89 ? -0.436 -20.715 -10.390 1.00 50.31 89 ARG A N 1
ATOM 683 C CA . ARG A 1 89 ? -1.230 -19.939 -9.429 1.00 50.31 89 ARG A CA 1
ATOM 684 C C . ARG A 1 89 ? -0.338 -18.913 -8.726 1.00 50.31 89 ARG A C 1
ATOM 686 O O . ARG A 1 89 ? 0.187 -19.185 -7.651 1.00 50.31 89 ARG A O 1
ATOM 693 N N . GLY A 1 90 ? -0.162 -17.733 -9.313 1.00 48.91 90 GLY A N 1
ATOM 694 C CA . GLY A 1 90 ? 0.500 -16.617 -8.634 1.00 48.91 90 GLY A CA 1
ATOM 695 C C . GLY A 1 90 ? -0.372 -15.988 -7.558 1.00 48.91 90 GLY A C 1
ATOM 696 O O . GLY A 1 90 ? -1.573 -15.782 -7.740 1.00 48.91 90 GLY A O 1
ATOM 697 N N . ALA A 1 91 ? 0.252 -15.651 -6.433 1.00 48.34 91 ALA A N 1
ATOM 698 C CA . ALA A 1 91 ? -0.370 -14.857 -5.390 1.00 48.34 91 ALA A CA 1
ATOM 699 C C . ALA A 1 91 ? -0.559 -13.415 -5.888 1.00 48.34 91 ALA A C 1
ATOM 701 O O . ALA A 1 91 ? 0.387 -12.633 -5.944 1.00 48.34 91 ALA A O 1
ATOM 702 N N . LEU A 1 92 ? -1.792 -13.057 -6.247 1.00 53.38 92 LEU A N 1
ATOM 703 C CA . LEU A 1 92 ? -2.197 -11.659 -6.333 1.00 53.38 92 LEU A CA 1
ATOM 704 C C . LEU A 1 92 ? -2.370 -11.156 -4.897 1.00 53.38 92 LEU A C 1
ATOM 706 O O . LEU A 1 92 ? -3.397 -11.409 -4.267 1.00 53.38 92 LEU A O 1
ATOM 710 N N . LEU A 1 93 ? -1.347 -10.495 -4.357 1.00 56.31 93 LEU A N 1
ATOM 711 C CA . LEU A 1 93 ? -1.532 -9.666 -3.170 1.00 56.31 93 LEU A CA 1
ATOM 712 C C . LEU A 1 93 ? -2.467 -8.510 -3.563 1.00 56.31 93 LEU A C 1
ATOM 714 O O . LEU A 1 93 ? -2.159 -7.846 -4.559 1.00 56.31 93 LEU A O 1
ATOM 718 N N . PRO A 1 94 ? -3.546 -8.221 -2.807 1.00 65.62 94 PRO A N 1
ATOM 719 C CA . PRO A 1 94 ? -4.356 -7.021 -3.027 1.00 65.62 94 PRO A CA 1
ATOM 720 C C . PRO A 1 94 ? -3.435 -5.807 -3.148 1.00 65.62 94 PRO A C 1
ATOM 722 O O . PRO A 1 94 ? -2.454 -5.719 -2.404 1.00 65.62 94 PRO A O 1
ATOM 725 N N . GLY A 1 95 ? -3.660 -4.923 -4.115 1.00 76.88 95 GLY A N 1
ATOM 726 C CA . GLY A 1 95 ? -2.840 -3.728 -4.285 1.00 76.88 95 GLY A CA 1
ATOM 727 C C . GLY A 1 95 ? -2.986 -2.773 -3.099 1.00 76.88 95 GLY A C 1
ATOM 728 O O . GLY A 1 95 ? -3.784 -2.993 -2.184 1.00 76.88 95 GLY A O 1
ATOM 729 N N . HIS A 1 96 ? -2.206 -1.688 -3.101 1.00 85.06 96 HIS A N 1
ATOM 730 C CA . HIS A 1 96 ? -2.342 -0.631 -2.089 1.00 85.06 96 HIS A CA 1
ATOM 731 C C . HIS A 1 96 ? -3.762 -0.068 -2.074 1.00 85.06 96 HIS A C 1
ATOM 733 O O . HIS A 1 96 ? -4.313 0.146 -1.002 1.00 85.06 96 HIS A O 1
ATOM 739 N N . TYR A 1 97 ? -4.369 0.096 -3.254 1.00 86.81 97 TYR A N 1
ATOM 740 C CA . TYR A 1 97 ? -5.743 0.564 -3.385 1.00 86.81 97 TYR A CA 1
ATOM 741 C C . TYR A 1 97 ? -6.724 -0.362 -2.657 1.00 86.81 97 TYR A C 1
ATOM 743 O O . TYR A 1 97 ? -7.414 0.078 -1.741 1.00 86.81 97 TYR A O 1
ATOM 751 N N . GLU A 1 98 ? -6.755 -1.650 -3.003 1.00 84.19 98 GLU A N 1
ATOM 752 C CA . GLU A 1 98 ? -7.681 -2.612 -2.399 1.00 84.19 98 GLU A CA 1
ATOM 753 C C . GLU A 1 98 ? -7.436 -2.764 -0.898 1.00 84.19 98 GLU A C 1
ATOM 755 O O . GLU A 1 98 ? -8.390 -2.829 -0.126 1.00 84.19 98 GLU A O 1
ATOM 760 N N . THR A 1 99 ? -6.168 -2.781 -0.480 1.00 86.44 99 THR A N 1
ATOM 761 C CA . THR A 1 99 ? -5.799 -2.875 0.937 1.00 86.44 99 THR A CA 1
ATOM 762 C C . THR A 1 99 ? -6.322 -1.666 1.706 1.00 86.44 99 THR A C 1
ATOM 764 O O . THR A 1 99 ? -7.006 -1.841 2.708 1.00 86.44 99 THR A O 1
ATOM 767 N N . VAL A 1 100 ? -6.084 -0.448 1.212 1.00 90.81 100 VAL A N 1
ATOM 768 C CA . VAL A 1 100 ? -6.598 0.782 1.830 1.00 90.81 100 VAL A CA 1
ATOM 769 C C . VAL A 1 100 ? -8.120 0.758 1.912 1.00 90.81 100 VAL A C 1
ATOM 771 O O . VAL A 1 100 ? -8.669 1.006 2.981 1.00 90.81 100 VAL A O 1
ATOM 774 N N . GLN A 1 101 ? -8.813 0.417 0.823 1.00 90.25 101 GLN A N 1
ATOM 775 C CA . GLN A 1 101 ? -10.277 0.392 0.827 1.00 90.25 101 GLN A CA 1
ATOM 776 C C . GLN A 1 101 ? -10.827 -0.610 1.846 1.00 90.25 101 GLN A C 1
ATOM 778 O O . GLN A 1 101 ? -11.718 -0.263 2.616 1.00 90.25 101 GLN A O 1
ATOM 783 N N . ILE A 1 102 ? -10.275 -1.826 1.907 1.00 88.19 102 ILE A N 1
ATOM 784 C CA . ILE A 1 102 ? -10.702 -2.839 2.882 1.00 88.19 102 ILE A CA 1
ATOM 785 C C . ILE A 1 102 ? -10.441 -2.360 4.312 1.00 88.19 102 ILE A C 1
ATOM 787 O O . ILE A 1 102 ? -11.334 -2.445 5.148 1.00 88.19 102 ILE A O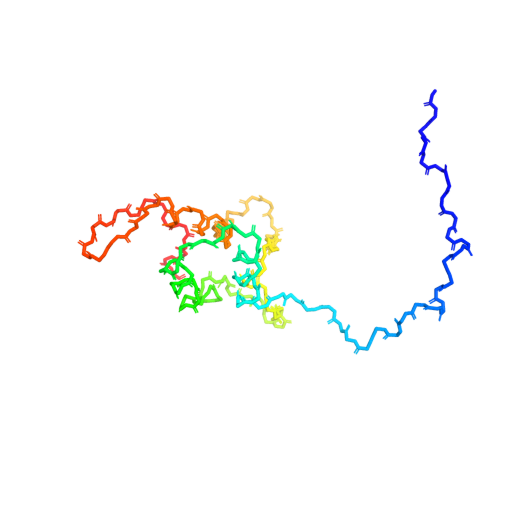 1
ATOM 791 N N . MET A 1 103 ? -9.250 -1.833 4.600 1.00 89.25 103 MET A N 1
ATOM 792 C CA . MET A 1 103 ? -8.889 -1.420 5.960 1.00 89.25 103 MET A CA 1
ATOM 793 C C . MET A 1 103 ? -9.728 -0.231 6.441 1.00 89.25 103 MET A C 1
ATOM 795 O O . MET A 1 103 ? -10.172 -0.231 7.586 1.00 89.25 103 MET A O 1
ATOM 799 N N . GLN A 1 104 ? -10.028 0.732 5.564 1.00 92.19 104 GLN A N 1
ATOM 800 C CA . GLN A 1 104 ? -10.936 1.839 5.889 1.00 92.19 104 GLN A CA 1
ATOM 801 C C . GLN A 1 104 ? -12.378 1.373 6.097 1.00 92.19 104 GLN A C 1
ATOM 803 O O . GLN A 1 104 ? -13.067 1.888 6.972 1.00 92.19 104 GLN A O 1
ATOM 808 N N . LEU A 1 105 ? -12.846 0.394 5.316 1.00 91.50 105 LEU A N 1
ATOM 809 C CA . LEU A 1 105 ? -14.181 -0.187 5.483 1.00 91.50 105 LEU A CA 1
ATOM 810 C C . LEU A 1 105 ? -14.327 -0.959 6.795 1.00 91.50 105 LEU A C 1
ATOM 812 O O . LEU A 1 105 ? -15.419 -0.996 7.354 1.00 91.50 105 LEU A O 1
ATOM 816 N N . LEU A 1 106 ? -13.250 -1.589 7.269 1.00 89.38 106 LEU A N 1
ATOM 817 C CA . LEU A 1 106 ? -13.259 -2.329 8.529 1.00 89.38 106 LEU A CA 1
ATOM 818 C C . LEU A 1 106 ? -13.362 -1.412 9.753 1.00 89.38 106 LEU A C 1
ATOM 820 O O . LEU A 1 106 ? -13.807 -1.896 10.785 1.00 89.38 106 LEU A O 1
ATOM 824 N N . GLN A 1 107 ? -12.976 -0.133 9.632 1.00 86.94 107 GLN A N 1
ATOM 825 C CA . GLN A 1 107 ? -13.006 0.862 10.716 1.00 86.94 107 GLN A CA 1
ATOM 826 C C . GLN A 1 107 ? -12.421 0.321 12.028 1.00 86.94 107 GLN A C 1
ATOM 828 O O . GLN A 1 107 ? -13.031 0.441 13.085 1.00 86.94 107 GLN A O 1
ATOM 833 N N . MET A 1 108 ? -11.255 -0.328 11.934 1.00 83.56 108 MET A N 1
ATOM 834 C CA . MET A 1 108 ? -10.728 -1.095 13.057 1.00 83.56 108 MET A CA 1
ATOM 835 C C . MET A 1 108 ? -10.354 -0.208 14.246 1.00 83.56 108 MET A C 1
ATOM 837 O O . MET A 1 108 ? -9.663 0.800 14.090 1.00 83.56 108 MET A O 1
ATOM 841 N N . GLU A 1 109 ? -10.704 -0.660 15.445 1.00 83.94 109 GLU A N 1
ATOM 842 C CA . GLU A 1 109 ? -10.326 -0.023 16.705 1.00 83.94 109 GLU A CA 1
ATOM 843 C C . GLU A 1 109 ? -9.315 -0.859 17.507 1.00 83.94 109 GLU A C 1
ATOM 845 O O . GLU A 1 109 ? -9.114 -2.064 17.311 1.00 83.94 109 GLU A O 1
ATOM 850 N N . ASN A 1 110 ? -8.658 -0.212 18.473 1.00 83.94 110 ASN A N 1
ATOM 851 C CA . ASN A 1 110 ? -7.770 -0.910 19.396 1.00 83.94 110 A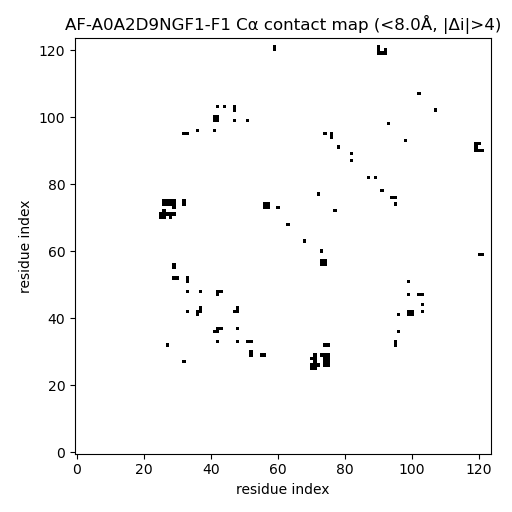SN A CA 1
ATOM 852 C C . ASN A 1 110 ? -8.538 -1.977 20.197 1.00 83.94 110 ASN A C 1
ATOM 854 O O . ASN A 1 110 ? -9.588 -1.705 20.773 1.00 83.94 110 ASN A O 1
ATOM 858 N N . ASN A 1 111 ? -7.934 -3.162 20.332 1.00 87.06 111 ASN A N 1
ATOM 859 C CA . ASN A 1 111 ? -8.483 -4.347 21.014 1.00 87.06 111 ASN A CA 1
ATOM 860 C C . ASN A 1 111 ? -9.623 -5.079 20.288 1.00 87.06 111 ASN A C 1
ATOM 862 O O . ASN A 1 111 ? -10.264 -5.952 20.885 1.00 87.06 111 ASN A O 1
ATOM 866 N N . GLU A 1 112 ? -9.850 -4.803 19.007 1.00 87.50 112 GLU A N 1
ATOM 867 C CA .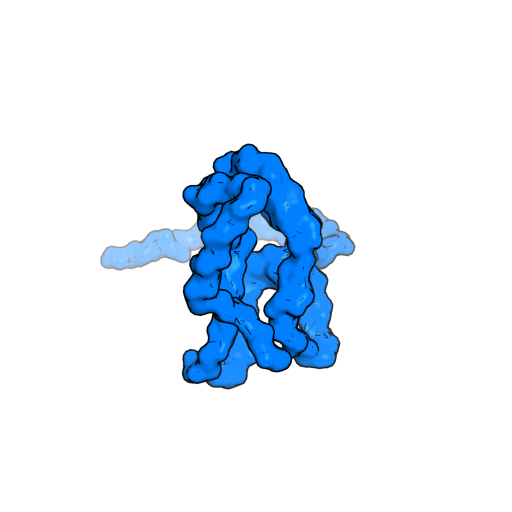 GLU A 1 112 ? -10.749 -5.621 18.202 1.00 87.50 112 GLU A CA 1
ATOM 868 C C . GLU A 1 112 ? -10.164 -7.000 17.874 1.00 87.50 112 GLU A C 1
ATOM 870 O O . GLU A 1 112 ? -8.953 -7.208 17.775 1.00 87.50 112 GLU A O 1
ATOM 875 N N . LYS A 1 113 ? -11.057 -7.980 17.708 1.00 89.19 113 LYS A N 1
ATOM 876 C CA . LYS A 1 113 ? -10.701 -9.345 17.315 1.00 89.19 113 LYS A CA 1
ATOM 877 C C . LYS A 1 113 ? -11.083 -9.554 15.860 1.00 89.19 113 LYS A C 1
ATOM 879 O O . LYS A 1 113 ? -12.259 -9.715 15.546 1.00 89.19 113 LYS A O 1
ATOM 884 N N . VAL A 1 114 ? -10.080 -9.597 14.994 1.00 84.25 114 VAL A N 1
ATOM 885 C CA . VAL A 1 114 ? -10.269 -9.737 13.549 1.00 84.25 114 VAL A CA 1
ATOM 886 C C . VAL A 1 114 ? -10.010 -11.181 13.123 1.00 84.25 114 VAL A C 1
ATOM 888 O O . VAL A 1 114 ? -8.979 -11.764 13.459 1.00 84.25 114 VAL A O 1
ATOM 891 N N . LEU A 1 115 ? -10.941 -11.762 12.361 1.00 85.75 115 LEU A N 1
ATOM 892 C CA . LEU A 1 115 ? -10.728 -13.021 11.650 1.00 85.75 115 LEU A CA 1
ATOM 893 C C . LEU A 1 115 ? -10.430 -12.718 10.182 1.00 85.75 115 LEU A C 1
ATOM 895 O O . LEU A 1 115 ? -11.318 -12.320 9.432 1.00 85.75 115 LEU A O 1
ATOM 899 N N . LEU A 1 116 ? -9.192 -12.962 9.761 1.00 78.12 116 LEU A N 1
ATOM 900 C CA . LEU A 1 116 ? -8.796 -12.853 8.362 1.00 78.12 116 LEU A CA 1
ATOM 901 C C . LEU A 1 116 ? -8.944 -14.214 7.669 1.00 78.12 116 LEU A C 1
ATOM 903 O O . LEU A 1 116 ? -8.222 -15.160 7.986 1.00 78.12 116 LEU A O 1
ATOM 907 N N . VAL A 1 117 ? -9.871 -14.322 6.714 1.00 78.38 117 VAL A N 1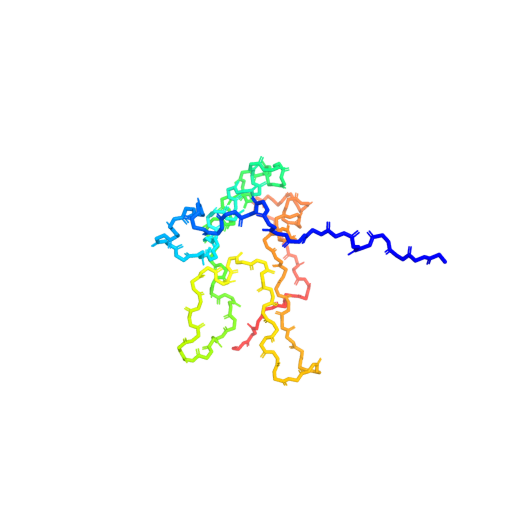
ATOM 908 C CA . VAL A 1 117 ? -10.098 -15.553 5.938 1.00 78.38 117 VAL A CA 1
ATOM 909 C C . VAL A 1 117 ? -9.492 -15.414 4.547 1.00 78.38 117 VAL A C 1
ATOM 911 O O . VAL A 1 117 ? -9.772 -14.464 3.826 1.00 78.38 117 VAL A O 1
ATOM 914 N N . GLY A 1 118 ? -8.677 -16.396 4.159 1.00 69.31 118 GLY A N 1
ATOM 915 C CA . GLY A 1 118 ? -7.970 -16.392 2.880 1.00 69.31 118 GLY A CA 1
ATOM 916 C C . GLY A 1 118 ? -6.823 -15.376 2.778 1.00 69.31 118 GLY A C 1
ATOM 917 O O . GLY A 1 118 ? -6.722 -14.741 1.727 1.00 69.31 118 GLY A O 1
ATOM 918 N N . PRO A 1 119 ? -5.944 -15.219 3.794 1.00 57.94 119 PRO A N 1
ATOM 919 C CA . PRO A 1 119 ? -4.734 -14.419 3.638 1.00 57.94 119 PRO A CA 1
ATOM 920 C C . PRO A 1 119 ? -3.863 -15.064 2.555 1.00 57.94 119 PRO A C 1
ATOM 922 O O . PRO A 1 119 ? -3.138 -16.023 2.806 1.00 57.94 119 PRO A O 1
ATOM 925 N N . ARG A 1 120 ? -3.965 -14.599 1.308 1.00 61.84 120 ARG A N 1
ATOM 926 C CA . ARG A 1 120 ? -3.079 -15.055 0.236 1.00 61.84 120 ARG A CA 1
ATOM 927 C C . ARG A 1 120 ? -1.767 -14.288 0.325 1.00 61.84 120 ARG A C 1
ATOM 929 O O . ARG A 1 120 ? -1.554 -13.316 -0.384 1.00 61.84 120 ARG A O 1
ATOM 936 N N . GLY A 1 121 ? -0.907 -14.759 1.215 1.00 47.41 121 GLY A N 1
ATOM 937 C CA . GLY A 1 121 ? 0.516 -14.456 1.314 1.00 47.41 121 GLY A CA 1
ATOM 938 C C . GLY A 1 121 ? 1.199 -15.749 1.749 1.00 47.41 121 GLY A C 1
ATOM 939 O O . GLY A 1 121 ? 0.650 -16.477 2.574 1.00 47.41 121 GLY A O 1
ATOM 940 N N . ASN A 1 122 ? 2.312 -16.109 1.118 1.00 38.88 122 ASN A N 1
ATOM 941 C CA . ASN A 1 122 ? 2.937 -17.416 1.311 1.00 38.88 122 ASN A CA 1
ATO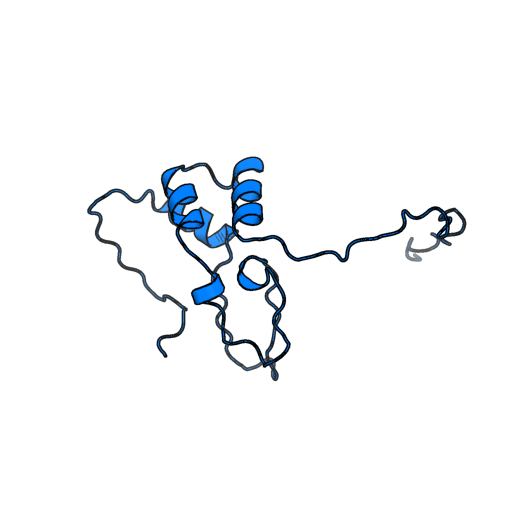M 942 C C . ASN A 1 122 ? 3.256 -17.723 2.780 1.00 38.88 122 ASN A C 1
ATOM 944 O O . ASN A 1 122 ? 3.718 -16.866 3.527 1.00 38.88 122 ASN A O 1
ATOM 948 N N . TRP A 1 123 ? 2.997 -18.977 3.149 1.00 35.34 123 TRP A N 1
ATOM 949 C CA . TRP A 1 123 ? 3.307 -19.612 4.430 1.00 35.34 123 TRP A CA 1
ATOM 950 C C . TRP A 1 123 ? 4.562 -20.495 4.325 1.00 35.34 123 TRP A C 1
ATOM 952 O O . TRP A 1 123 ? 4.612 -21.563 4.925 1.00 35.34 123 TRP A O 1
ATOM 962 N N . TRP A 1 124 ? 5.561 -20.087 3.539 1.00 30.61 124 TRP A N 1
ATOM 963 C CA . TRP A 1 124 ? 6.861 -20.763 3.420 1.00 30.61 124 TRP A CA 1
ATOM 964 C C . TRP A 1 124 ? 7.854 -19.876 2.681 1.00 30.61 124 TRP A C 1
ATOM 966 O O . TRP A 1 124 ? 7.455 -19.304 1.638 1.00 30.61 124 TRP A O 1
#

pLDDT: mean 73.49, std 16.81, range [30.61, 96.19]

Nearest PDB structures (foldseek):
  1r18-assembly1_A  TM=7.926E-01  e=5.599E-01  Drosophila melanogaster

Radius of gyration: 20.43 Å; Cα contacts (8 Å, |Δi|>4): 74; chains: 1; bounding box: 37×42×64 Å